Protein AF-A0A0H3AM40-F1 (afdb_monomer)

Foldseek 3Di:
DDDDPPPPPDPDDDDDDDDCVVVVVVVVVVVVVVVVVVVVVVVVVVVVVVVVVVVVPPLVDQVVCVVVQAHNVRQGVDDSDPPVVVVVVVVVVVVVVVVVPDDD

Radius of gyration: 26.06 Å; Cα contacts (8 Å, |Δi|>4): 25; chains: 1; bounding box: 63×35×68 Å

Mean predicted aligned error: 18.04 Å

Organism: Vibrio cholerae serotype O1 (strain ATCC 39541 / Classical Ogawa 395 / O395) (NCBI:txid345073)

Sequence (104 aa):
MSSDFSLSIVIFPSKTTGENTMRQSIYLQLAVLLVRAELRREERVWKRKVRRSSYHLPWNNPHLLRDIGLETDGRPIGLSLPDAVVAERRVRHIRRVLAARIPT

Solvent-accessible surface area (backbone atoms only — not comparable to full-atom values): 6570 Å² total; per-residue (Å²): 140,84,89,80,87,78,82,74,85,72,82,80,79,91,82,82,90,79,98,52,75,76,57,54,55,51,52,51,52,50,49,54,49,51,52,54,51,49,52,58,50,51,51,53,52,45,57,55,47,52,59,55,49,64,72,68,53,62,78,88,37,61,67,63,29,48,78,74,36,23,39,88,85,69,44,60,65,61,81,88,49,61,67,69,58,52,50,51,54,50,52,53,48,51,51,51,55,51,59,75,66,52,85,127

Structure (mmCIF, N/CA/C/O backbone):
data_AF-A0A0H3AM40-F1
#
_entry.id   AF-A0A0H3AM40-F1
#
loop_
_atom_site.group_PDB
_atom_site.id
_atom_site.type_symbol
_atom_site.label_atom_id
_atom_site.label_alt_id
_atom_site.label_comp_id
_atom_site.label_asym_id
_atom_site.label_entity_id
_atom_site.label_seq_id
_atom_site.pdbx_PDB_ins_code
_atom_site.Cartn_x
_atom_site.Cartn_y
_atom_site.Cartn_z
_atom_site.occupancy
_atom_site.B_iso_or_equiv
_atom_site.auth_seq_id
_atom_site.auth_comp_id
_atom_site.auth_asym_id
_atom_site.auth_atom_id
_atom_site.pdbx_PDB_model_num
ATOM 1 N N . MET A 1 1 ? 13.497 20.679 42.308 1.00 43.25 1 MET A N 1
ATOM 2 C CA . MET A 1 1 ? 12.297 20.197 43.027 1.00 43.25 1 MET A CA 1
ATOM 3 C C . MET A 1 1 ? 11.118 21.000 42.508 1.00 43.25 1 MET A C 1
ATOM 5 O O . MET A 1 1 ? 11.151 22.206 42.663 1.00 43.25 1 MET A O 1
ATOM 9 N N . SER A 1 2 ? 10.124 20.488 41.801 1.00 39.44 2 SER A N 1
ATOM 10 C CA . SER A 1 2 ? 9.791 19.127 41.390 1.00 39.44 2 SER A CA 1
ATOM 11 C C . SER A 1 2 ? 8.951 19.261 40.119 1.00 39.44 2 SER A C 1
ATOM 13 O O . SER A 1 2 ? 8.088 20.132 40.037 1.00 39.44 2 SER A O 1
ATOM 15 N N . SER A 1 3 ? 9.262 18.457 39.112 1.00 45.25 3 SER A N 1
ATOM 16 C CA 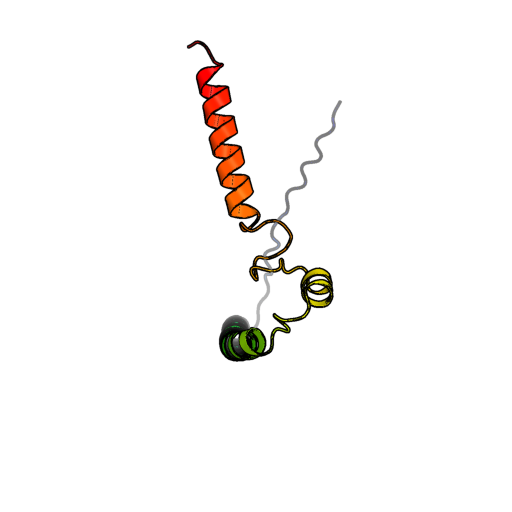. SER A 1 3 ? 8.668 18.497 37.780 1.00 45.25 3 SER A CA 1
ATOM 17 C C . SER A 1 3 ? 7.941 17.182 37.534 1.00 45.25 3 SER A C 1
ATOM 19 O O . SER A 1 3 ? 8.555 16.248 37.032 1.00 45.25 3 SER A O 1
ATOM 21 N N . ASP A 1 4 ? 6.655 17.125 37.870 1.00 43.78 4 ASP A N 1
ATOM 22 C CA . ASP A 1 4 ? 5.805 15.968 37.578 1.00 43.78 4 ASP A CA 1
ATOM 23 C C . ASP A 1 4 ? 4.638 16.405 36.690 1.00 43.78 4 ASP A C 1
ATOM 25 O O . ASP A 1 4 ? 3.529 16.705 37.128 1.00 43.78 4 ASP A O 1
ATOM 29 N N . PHE A 1 5 ? 4.931 16.464 35.393 1.00 49.47 5 PHE A N 1
ATOM 30 C CA . PHE A 1 5 ? 3.964 16.612 34.311 1.00 49.47 5 PHE A CA 1
ATOM 31 C C . PHE A 1 5 ? 3.287 15.249 34.079 1.00 49.47 5 PHE A C 1
ATOM 33 O O . PHE A 1 5 ? 3.613 14.520 33.145 1.00 49.47 5 PHE A O 1
ATOM 40 N N . SER A 1 6 ? 2.371 14.860 34.968 1.00 41.62 6 SER A N 1
ATOM 41 C CA . SER A 1 6 ? 1.558 13.652 34.788 1.00 41.62 6 SER A CA 1
ATOM 42 C C . SER A 1 6 ? 0.286 14.017 34.024 1.00 41.62 6 SER A C 1
ATOM 44 O O . SER A 1 6 ? -0.753 14.333 34.600 1.00 41.62 6 SER A O 1
ATOM 46 N N . LEU A 1 7 ? 0.403 14.048 32.695 1.00 39.31 7 LEU A N 1
ATOM 47 C CA . LEU A 1 7 ? -0.711 14.251 31.776 1.00 39.31 7 LEU A CA 1
ATOM 48 C C . LEU A 1 7 ? -1.498 12.935 31.669 1.00 39.31 7 LEU A C 1
ATOM 50 O O . LEU A 1 7 ? -1.310 12.135 30.754 1.00 39.31 7 LEU A O 1
ATOM 54 N N . SER A 1 8 ? -2.364 12.679 32.643 1.00 37.66 8 SER A N 1
ATOM 55 C CA . SER A 1 8 ? -3.390 11.650 32.532 1.00 37.66 8 SER A CA 1
ATOM 56 C C . SER A 1 8 ? -4.422 12.108 31.500 1.00 37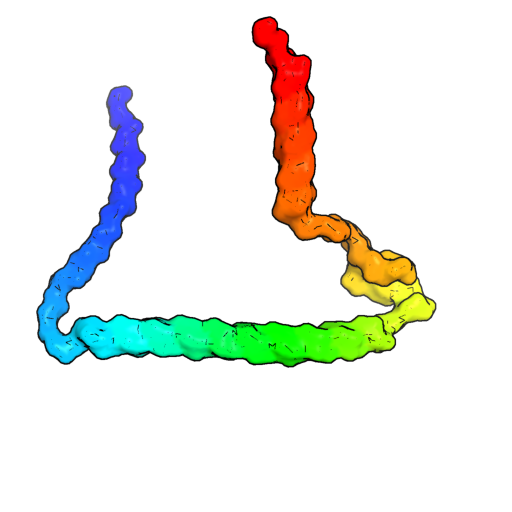.66 8 SER A C 1
ATOM 58 O O . SER A 1 8 ? -5.239 12.993 31.746 1.00 37.66 8 SER A O 1
ATOM 60 N N . ILE A 1 9 ? -4.385 11.499 30.312 1.00 45.06 9 ILE A N 1
ATOM 61 C CA . ILE A 1 9 ? -5.513 11.499 29.374 1.00 45.06 9 ILE A CA 1
ATOM 62 C C . ILE A 1 9 ? -6.685 10.824 30.097 1.00 45.06 9 ILE A C 1
ATOM 64 O O . ILE A 1 9 ? -6.805 9.602 30.163 1.00 45.06 9 ILE A O 1
ATOM 68 N N . VAL A 1 10 ? -7.524 11.644 30.723 1.00 46.78 10 VAL A N 1
ATOM 69 C CA . VAL A 1 10 ? -8.810 11.225 31.268 1.00 46.78 10 VAL A CA 1
ATOM 70 C C . VAL A 1 10 ? -9.764 11.130 30.086 1.00 46.78 10 VAL A C 1
ATOM 72 O O . VAL A 1 10 ? -10.181 12.133 29.510 1.00 46.78 10 VAL A O 1
ATOM 75 N N . ILE A 1 11 ? -10.082 9.894 29.706 1.00 51.09 11 ILE A N 1
ATOM 76 C CA . ILE A 1 11 ? -11.194 9.571 28.815 1.00 51.09 11 ILE A CA 1
ATOM 77 C C . ILE A 1 11 ? -12.459 10.143 29.460 1.00 51.09 11 ILE A C 1
ATOM 79 O O . ILE A 1 11 ? -12.906 9.667 30.501 1.00 51.09 11 ILE A O 1
ATOM 83 N N . PHE A 1 12 ? -13.003 11.197 28.857 1.00 45.41 12 PHE A N 1
ATOM 84 C CA . PHE A 1 12 ? -14.233 11.857 29.282 1.00 45.41 12 PHE A CA 1
ATOM 85 C C . PHE A 1 12 ? -15.420 10.885 29.119 1.00 45.41 12 PHE A C 1
ATOM 87 O O . PHE A 1 12 ? -15.680 10.449 27.994 1.00 45.41 12 PHE A O 1
ATOM 94 N N . PRO A 1 13 ? -16.175 10.529 30.175 1.00 56.78 13 PRO A N 1
ATOM 95 C C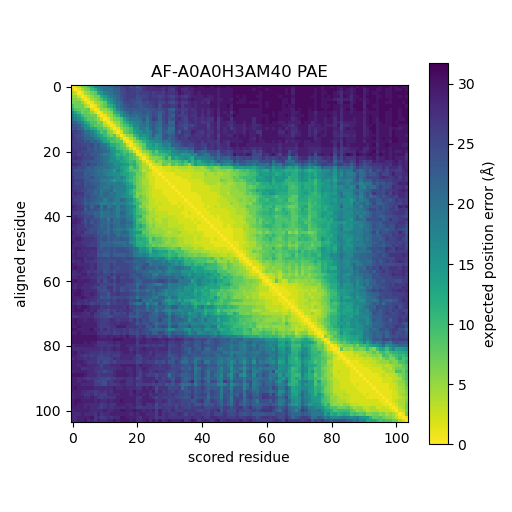A . PRO A 1 13 ? -17.427 9.806 30.015 1.00 56.78 13 PRO A CA 1
ATOM 96 C C . PRO A 1 13 ? -18.562 10.823 29.838 1.00 56.78 13 PRO A C 1
ATOM 98 O O . PRO A 1 13 ? -18.940 11.516 30.781 1.00 56.78 13 PRO A O 1
ATOM 101 N N . SER A 1 14 ? -19.131 10.936 28.634 1.00 49.91 14 SER A N 1
ATOM 102 C CA . SER A 1 14 ? -20.308 11.785 28.416 1.00 49.91 14 SER A CA 1
ATOM 103 C C . SER A 1 14 ? -21.540 11.159 29.083 1.00 49.91 14 SER A C 1
ATOM 105 O O . SER A 1 14 ? -22.093 10.169 28.597 1.00 49.91 14 SER A O 1
ATOM 107 N N . LYS A 1 15 ? -21.979 11.735 30.202 1.00 64.06 15 LYS A N 1
ATOM 108 C CA . LYS A 1 15 ? -23.275 11.463 30.835 1.00 64.06 15 LYS A CA 1
ATOM 109 C C . LYS A 1 15 ? -24.202 12.659 30.596 1.00 64.06 15 LYS A C 1
ATOM 111 O O . LYS A 1 15 ? -23.866 13.729 31.080 1.00 64.06 15 LYS A O 1
ATOM 116 N N . THR A 1 16 ? -25.329 12.440 29.907 1.00 52.47 16 THR A N 1
ATOM 117 C CA . THR A 1 16 ? -26.719 12.867 30.241 1.00 52.47 16 THR A CA 1
ATOM 118 C C . THR A 1 16 ? -27.658 12.543 29.055 1.00 52.47 16 THR A C 1
ATOM 120 O O . THR A 1 16 ? -27.396 12.930 27.925 1.00 52.47 16 THR A O 1
ATOM 123 N N . THR A 1 17 ? -28.503 11.509 29.164 1.00 54.97 17 THR A N 1
ATOM 124 C CA . THR A 1 17 ? -29.962 11.496 29.462 1.00 54.97 17 THR A CA 1
ATOM 125 C C . THR A 1 17 ? -30.873 11.985 28.322 1.00 54.97 17 THR A C 1
ATOM 127 O O . THR A 1 17 ? -30.829 13.151 27.958 1.00 54.97 17 THR A O 1
ATOM 130 N N . GLY A 1 18 ? -31.759 11.103 27.827 1.00 51.59 18 GLY A N 1
ATOM 131 C CA . GLY A 1 18 ? -32.918 11.472 26.995 1.00 51.59 18 GLY A CA 1
ATOM 132 C C . GLY A 1 18 ? -33.029 10.719 25.663 1.00 51.59 18 GLY A C 1
ATOM 133 O O . GLY A 1 18 ? -32.695 11.250 24.610 1.00 51.59 18 GLY A O 1
ATOM 134 N N . GLU A 1 19 ? -33.476 9.463 25.714 1.00 55.97 19 GLU A N 1
ATOM 135 C CA . GLU A 1 19 ? -34.204 8.768 24.631 1.00 55.97 19 GLU A CA 1
ATOM 136 C C . GLU A 1 19 ? -33.614 8.739 23.201 1.00 55.97 19 GLU A C 1
ATOM 138 O O . GLU A 1 19 ? -34.351 8.567 22.247 1.00 55.97 19 GLU A O 1
ATOM 143 N N . ASN A 1 20 ? -32.297 8.843 22.986 1.00 53.84 20 ASN A N 1
ATOM 144 C CA . ASN A 1 20 ? -31.704 8.672 21.637 1.00 53.84 20 ASN A CA 1
ATOM 145 C C . ASN A 1 20 ? -30.361 7.920 21.625 1.00 53.84 20 ASN A C 1
ATOM 147 O O . ASN A 1 20 ? -29.737 7.732 20.579 1.00 53.84 20 ASN A O 1
ATOM 151 N N . THR A 1 21 ? -29.923 7.433 22.783 1.00 49.31 21 THR A N 1
ATOM 152 C CA . THR A 1 21 ? -28.595 6.842 23.003 1.00 49.31 21 THR A CA 1
ATOM 153 C C . THR A 1 21 ? -28.427 5.455 22.381 1.00 49.31 21 THR A C 1
ATOM 155 O O . THR A 1 21 ? -27.321 5.091 21.987 1.00 49.31 21 THR A O 1
ATOM 158 N N . MET A 1 22 ? -29.513 4.686 22.223 1.00 54.22 22 MET A N 1
ATOM 159 C CA . MET A 1 22 ? -29.446 3.348 21.619 1.00 54.22 22 MET A CA 1
ATOM 160 C C . MET A 1 22 ? -29.444 3.375 20.080 1.00 54.22 22 MET A C 1
ATOM 162 O O . MET A 1 22 ? -28.905 2.471 19.456 1.00 54.22 22 MET A O 1
ATOM 166 N N . ARG A 1 23 ? -30.019 4.406 19.441 1.00 59.03 23 ARG A N 1
ATOM 167 C CA . ARG A 1 23 ? -30.060 4.513 17.967 1.00 59.03 23 ARG A CA 1
ATOM 168 C C . ARG A 1 23 ? -28.764 5.083 17.388 1.00 59.03 23 ARG A C 1
ATOM 170 O O . ARG A 1 23 ? -28.335 4.661 16.320 1.00 59.03 23 ARG A O 1
ATOM 177 N N . GLN A 1 24 ? -28.104 5.994 18.103 1.00 65.06 24 GLN A N 1
ATOM 178 C CA . GLN A 1 24 ? -26.840 6.604 17.669 1.00 65.06 24 GLN A CA 1
ATOM 179 C C . GLN A 1 24 ? -25.701 5.589 17.523 1.00 65.06 24 GLN A C 1
ATOM 181 O O . GLN A 1 24 ? -24.942 5.657 16.558 1.00 65.06 24 GLN A O 1
ATOM 186 N N . SER A 1 25 ? -25.613 4.607 18.424 1.00 74.69 25 SER A N 1
ATOM 187 C CA . SER A 1 25 ? -24.632 3.523 18.308 1.00 74.69 25 SER A CA 1
ATOM 188 C C . SER A 1 25 ? -24.894 2.644 17.080 1.00 74.69 25 SER A C 1
ATOM 190 O O . SER A 1 25 ? -23.945 2.266 16.396 1.00 74.69 25 SER A O 1
ATOM 192 N N . ILE A 1 26 ? -26.166 2.392 16.745 1.00 82.88 26 ILE A N 1
ATOM 193 C CA . ILE A 1 26 ? -26.574 1.645 15.545 1.00 82.88 26 ILE A CA 1
ATOM 194 C C . ILE A 1 26 ? -26.166 2.399 14.273 1.00 82.88 26 ILE A C 1
ATOM 196 O O . ILE A 1 26 ? -25.597 1.798 13.364 1.00 82.88 26 ILE A O 1
ATOM 200 N N . TYR A 1 27 ? -26.386 3.716 14.208 1.00 85.62 27 TYR A N 1
ATOM 201 C CA . TYR A 1 27 ? -25.948 4.521 13.062 1.00 85.62 27 TYR A CA 1
ATOM 202 C C . TYR A 1 27 ? -24.427 4.544 12.915 1.00 85.62 27 TYR A C 1
ATOM 204 O O . TYR A 1 27 ? -23.921 4.442 11.798 1.00 85.62 27 TYR A O 1
ATOM 212 N N . LEU A 1 28 ? -23.690 4.614 14.027 1.00 86.06 28 LEU A N 1
ATOM 213 C CA . LEU A 1 28 ? -22.230 4.565 14.005 1.00 86.06 28 LEU A CA 1
ATOM 214 C C . LEU A 1 28 ? -21.725 3.210 13.485 1.00 86.06 28 LEU A C 1
ATOM 216 O O . LEU A 1 28 ? -20.829 3.150 12.645 1.00 86.06 28 LEU A O 1
ATOM 220 N N . GLN A 1 29 ? -22.336 2.115 13.941 1.00 86.69 29 GLN A N 1
ATOM 221 C CA . GLN A 1 29 ? -22.027 0.762 13.474 1.00 86.69 29 GLN A CA 1
ATOM 222 C C . GLN A 1 29 ? -22.328 0.597 11.982 1.00 86.69 29 GLN A C 1
ATOM 224 O O . GLN A 1 29 ? -21.510 0.040 11.246 1.00 86.69 29 GLN A O 1
ATOM 229 N N . LEU A 1 30 ? -23.465 1.123 11.522 1.00 91.31 30 LEU A N 1
ATOM 230 C CA . LEU A 1 30 ? -23.852 1.095 10.116 1.00 91.31 30 LEU A CA 1
ATOM 231 C C . LEU A 1 30 ? -22.887 1.918 9.253 1.00 91.31 30 LEU A C 1
ATOM 233 O O . LEU A 1 30 ? -22.456 1.443 8.206 1.00 91.31 30 LEU A O 1
ATOM 237 N N . ALA A 1 31 ? -22.495 3.111 9.706 1.00 90.00 31 ALA A N 1
ATOM 238 C CA . ALA A 1 31 ? -21.530 3.959 9.012 1.00 90.00 31 ALA A CA 1
ATOM 239 C C . ALA A 1 31 ? -20.178 3.248 8.846 1.00 90.00 31 ALA A C 1
ATOM 241 O O . ALA A 1 3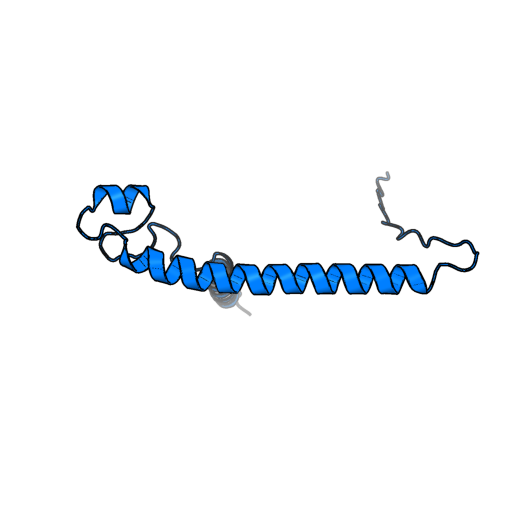1 ? -19.629 3.205 7.746 1.00 90.00 31 ALA A O 1
ATOM 242 N N . VAL A 1 32 ? -19.672 2.605 9.903 1.00 91.56 32 VAL A N 1
ATOM 243 C CA . VAL A 1 32 ? -18.430 1.819 9.838 1.00 91.56 32 VAL A CA 1
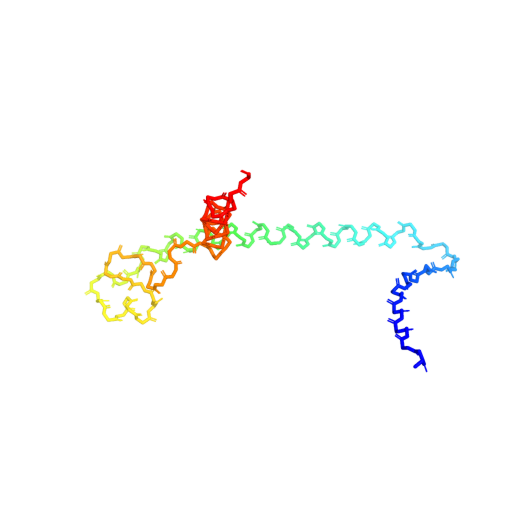ATOM 244 C C . VAL A 1 32 ? -18.563 0.641 8.870 1.00 91.56 32 VAL A C 1
ATOM 246 O O . VAL A 1 32 ? -17.631 0.358 8.111 1.00 91.56 32 VAL A O 1
ATOM 249 N N . LEU A 1 33 ? -19.707 -0.047 8.869 1.00 94.00 33 LEU A N 1
ATOM 250 C CA . LEU A 1 33 ? -19.972 -1.151 7.948 1.00 94.00 33 LEU A CA 1
ATOM 251 C C . LEU A 1 33 ? -19.973 -0.658 6.495 1.00 94.00 33 LEU A C 1
ATOM 253 O O . LEU A 1 33 ? -19.277 -1.238 5.661 1.00 94.00 33 LEU A O 1
ATOM 257 N N . LEU A 1 34 ? -20.686 0.432 6.210 1.00 93.44 34 LEU A N 1
ATOM 258 C CA . LEU A 1 34 ? -20.774 1.038 4.882 1.00 93.44 34 LEU A CA 1
ATOM 259 C C . LEU A 1 34 ? -19.401 1.482 4.368 1.00 93.44 34 LEU A C 1
ATOM 261 O O . LEU A 1 34 ? -19.025 1.113 3.258 1.00 93.44 34 LEU A O 1
ATOM 265 N N . VAL A 1 35 ? -18.608 2.171 5.193 1.00 92.56 35 VAL A N 1
ATOM 266 C CA . VAL A 1 35 ? -17.240 2.584 4.835 1.00 92.56 35 VAL A CA 1
ATOM 267 C C . VAL A 1 35 ? -16.361 1.369 4.528 1.00 92.56 35 VAL A C 1
ATOM 269 O O . VAL A 1 35 ? -15.663 1.336 3.515 1.00 92.56 35 VAL A O 1
ATOM 272 N N . ARG A 1 36 ? -16.421 0.316 5.354 1.00 91.00 36 ARG A N 1
ATOM 273 C CA . ARG A 1 36 ? -15.676 -0.931 5.101 1.00 91.00 36 ARG A CA 1
ATOM 274 C C . ARG A 1 36 ? -16.133 -1.635 3.822 1.00 91.00 36 ARG A C 1
ATOM 276 O O . ARG A 1 36 ? -15.312 -2.252 3.143 1.00 91.00 36 ARG A O 1
ATOM 283 N N . ALA A 1 37 ? -17.424 -1.589 3.505 1.00 93.56 37 ALA A N 1
ATOM 284 C CA . ALA A 1 37 ? -17.974 -2.194 2.298 1.00 93.56 37 ALA A CA 1
ATOM 285 C C . ALA A 1 37 ? -17.522 -1.453 1.030 1.00 93.56 37 ALA A C 1
ATOM 287 O O . ALA A 1 37 ? -17.119 -2.112 0.066 1.00 93.56 37 ALA A O 1
ATOM 288 N N . GLU A 1 38 ? -17.527 -0.117 1.060 1.00 93.00 38 GLU A N 1
ATOM 289 C CA . GLU A 1 38 ? -16.984 0.744 -0.000 1.00 93.00 38 GLU A CA 1
ATOM 290 C C . GLU A 1 38 ? -15.509 0.426 -0.254 1.00 93.00 38 GLU A C 1
ATOM 292 O O . GLU A 1 38 ? -15.153 -0.009 -1.350 1.00 93.00 38 GLU A O 1
ATOM 297 N N . LEU A 1 39 ? -14.678 0.450 0.794 1.00 90.50 39 LEU A N 1
ATOM 298 C CA . LEU A 1 39 ? -13.251 0.129 0.684 1.00 90.50 39 LEU A CA 1
ATOM 299 C C . LEU A 1 39 ? -13.008 -1.241 0.034 1.00 90.50 39 LEU A C 1
ATOM 301 O O . LEU A 1 39 ? -12.178 -1.378 -0.862 1.00 90.50 39 LEU A O 1
ATOM 305 N N . ARG A 1 40 ? -13.779 -2.270 0.413 1.00 90.06 40 ARG A N 1
ATOM 306 C CA . ARG A 1 40 ? -13.675 -3.614 -0.189 1.00 90.06 40 ARG A CA 1
ATOM 307 C C . ARG A 1 40 ? -14.119 -3.659 -1.649 1.00 90.06 40 ARG A C 1
ATOM 309 O O . ARG A 1 40 ? -13.686 -4.535 -2.406 1.00 90.06 40 ARG A O 1
ATOM 316 N N . ARG A 1 41 ? -15.073 -2.821 -2.054 1.00 92.31 41 ARG A N 1
ATOM 317 C CA . ARG A 1 41 ? -15.520 -2.722 -3.450 1.00 92.31 41 ARG A CA 1
ATOM 318 C C . ARG A 1 41 ? -14.463 -2.016 -4.282 1.00 92.31 41 ARG A C 1
ATOM 320 O O . ARG A 1 41 ? -14.082 -2.539 -5.331 1.00 92.31 41 ARG A O 1
ATOM 327 N N . GLU A 1 42 ? -13.969 -0.895 -3.789 1.00 87.69 42 GLU A N 1
ATOM 328 C CA . GLU A 1 42 ? -12.949 -0.097 -4.444 1.00 87.69 42 GLU A CA 1
ATOM 329 C C . GLU A 1 42 ? -11.641 -0.876 -4.583 1.00 87.69 42 GLU A C 1
ATOM 331 O O . GLU A 1 42 ? -11.099 -0.957 -5.680 1.00 87.69 42 GLU A O 1
ATOM 336 N N . GLU A 1 43 ? -11.224 -1.615 -3.552 1.00 87.81 43 GLU A N 1
ATOM 337 C CA . GLU A 1 43 ? -10.054 -2.495 -3.609 1.00 87.81 43 GLU A CA 1
ATOM 338 C C . GLU A 1 43 ? -10.192 -3.577 -4.699 1.00 87.81 43 GLU A C 1
ATOM 340 O O . GLU A 1 43 ? -9.240 -3.877 -5.423 1.00 87.81 43 GLU A O 1
ATOM 345 N N . ARG A 1 44 ? -11.387 -4.159 -4.881 1.00 87.44 44 ARG A N 1
ATOM 346 C CA . ARG A 1 44 ? -11.636 -5.143 -5.953 1.00 87.44 44 ARG A CA 1
ATOM 347 C C . ARG A 1 44 ? -11.567 -4.511 -7.340 1.00 87.44 44 ARG A C 1
ATOM 349 O O . ARG A 1 44 ? -11.018 -5.122 -8.261 1.00 87.44 44 ARG A O 1
ATOM 356 N N . VAL A 1 45 ? -12.130 -3.316 -7.506 1.00 90.19 45 VAL A N 1
ATOM 357 C CA . VAL A 1 45 ? -12.065 -2.563 -8.767 1.00 90.19 45 VAL A CA 1
ATOM 358 C C . VAL A 1 45 ? -10.622 -2.168 -9.064 1.00 90.19 45 VAL A C 1
ATOM 360 O O . VAL A 1 45 ? -10.138 -2.413 -10.171 1.00 90.19 45 VAL A O 1
ATOM 363 N N . TRP A 1 46 ? -9.911 -1.674 -8.055 1.00 84.12 46 TRP A N 1
ATOM 364 C CA . TRP A 1 46 ? -8.500 -1.329 -8.111 1.00 84.12 46 TRP A CA 1
ATOM 365 C C . TRP A 1 46 ? -7.652 -2.531 -8.520 1.00 84.12 46 TRP A C 1
ATOM 367 O O . TRP A 1 46 ? -6.960 -2.461 -9.527 1.00 84.12 46 TRP A O 1
ATOM 377 N N . LYS A 1 47 ? -7.791 -3.692 -7.867 1.00 83.56 47 LYS A N 1
ATOM 378 C CA . LYS A 1 47 ? -7.076 -4.930 -8.242 1.00 83.56 47 LYS A CA 1
ATOM 379 C C . LYS A 1 47 ? -7.343 -5.370 -9.686 1.00 83.56 47 LYS A C 1
ATOM 381 O O . LYS A 1 47 ? -6.465 -5.940 -10.334 1.00 83.56 47 LYS A O 1
ATOM 386 N N . ARG A 1 48 ? -8.551 -5.150 -10.221 1.00 85.12 48 ARG A N 1
ATOM 387 C CA . ARG A 1 48 ? -8.848 -5.410 -11.646 1.00 85.12 48 ARG A CA 1
ATOM 388 C C . ARG A 1 48 ? -8.223 -4.367 -12.573 1.00 85.12 48 ARG A C 1
ATOM 390 O O . ARG A 1 48 ? -7.857 -4.718 -13.691 1.00 85.12 48 ARG A O 1
ATOM 397 N N . LYS A 1 49 ? -8.138 -3.105 -12.149 1.00 83.81 49 LYS A N 1
ATOM 398 C CA . LYS A 1 49 ? -7.511 -2.021 -12.916 1.00 83.81 49 LYS A CA 1
ATOM 399 C C . LYS A 1 49 ? -5.993 -2.181 -12.943 1.00 83.81 49 LYS A C 1
ATOM 401 O O . LYS A 1 49 ? -5.436 -2.195 -14.028 1.00 83.81 49 LYS A O 1
ATOM 406 N N . VAL A 1 50 ? -5.374 -2.431 -11.789 1.00 80.38 50 VAL A N 1
ATOM 407 C CA . VAL A 1 50 ? -3.936 -2.694 -11.637 1.00 80.38 50 VAL A CA 1
ATOM 408 C C . VAL A 1 50 ? -3.498 -3.871 -12.500 1.00 80.38 50 VAL A C 1
ATOM 410 O O . VAL A 1 50 ? -2.553 -3.744 -13.267 1.00 80.38 50 VAL A O 1
ATOM 413 N N . ARG A 1 51 ? -4.229 -4.995 -12.465 1.00 75.31 51 ARG A N 1
ATOM 414 C CA . ARG A 1 51 ? -3.921 -6.130 -13.349 1.00 75.31 51 ARG A CA 1
ATOM 415 C C . ARG A 1 51 ? -3.951 -5.742 -14.822 1.00 75.31 51 ARG A C 1
ATOM 417 O O . ARG A 1 51 ? -3.079 -6.166 -15.559 1.00 75.31 51 ARG A O 1
ATOM 424 N N . ARG A 1 52 ? -4.929 -4.936 -15.251 1.00 77.75 52 ARG A N 1
ATOM 425 C CA . ARG A 1 52 ? -5.018 -4.458 -16.639 1.00 77.75 52 ARG A CA 1
ATOM 426 C C . ARG A 1 52 ? -3.903 -3.473 -16.991 1.00 77.75 52 ARG A C 1
ATOM 428 O O . ARG A 1 52 ? -3.351 -3.575 -18.078 1.00 77.75 52 ARG A O 1
ATOM 435 N N . SER A 1 53 ? -3.537 -2.568 -16.085 1.00 68.88 53 SER A N 1
ATOM 436 C CA . SER A 1 53 ? -2.453 -1.609 -16.318 1.00 68.88 53 SER A CA 1
ATOM 437 C C . SER A 1 53 ? -1.078 -2.272 -16.354 1.00 68.88 53 SER A C 1
ATOM 439 O O . SER A 1 53 ? -0.236 -1.821 -17.118 1.00 68.88 53 SER A O 1
ATOM 441 N N . SER A 1 54 ? -0.861 -3.368 -15.615 1.00 66.19 54 SER A N 1
ATOM 442 C CA . SER A 1 54 ? 0.380 -4.151 -15.709 1.00 66.19 54 SER A CA 1
ATOM 443 C C . SER A 1 54 ? 0.636 -4.698 -17.120 1.00 66.19 54 SER A C 1
ATOM 445 O O . SER A 1 54 ? 1.791 -4.835 -17.507 1.00 66.19 54 SER A O 1
ATOM 447 N N . TYR A 1 55 ? -0.409 -4.960 -17.916 1.00 64.69 55 TYR A N 1
ATOM 448 C CA . TYR A 1 55 ? -0.252 -5.383 -19.316 1.00 64.69 55 TYR A CA 1
ATOM 449 C C . TYR A 1 55 ? 0.075 -4.229 -20.273 1.00 64.69 55 TYR A C 1
ATOM 451 O O . TYR A 1 55 ? 0.650 -4.470 -21.327 1.00 64.69 55 TYR A O 1
ATOM 459 N N . HIS A 1 56 ? -0.271 -2.986 -19.922 1.00 69.06 56 HIS A N 1
ATOM 460 C CA . HIS A 1 56 ? 0.010 -1.794 -20.736 1.00 69.06 56 HIS A CA 1
ATOM 461 C C . HIS A 1 56 ? 1.336 -1.118 -20.341 1.00 69.06 56 HIS A C 1
ATOM 463 O O . HIS A 1 56 ? 1.635 0.003 -20.756 1.00 69.06 56 HIS A O 1
ATOM 469 N N . LEU A 1 57 ? 2.134 -1.758 -19.488 1.00 70.19 57 LEU A N 1
ATOM 470 C CA . LEU A 1 57 ? 3.405 -1.190 -19.078 1.00 70.19 57 LEU A CA 1
ATOM 471 C C . LEU A 1 57 ? 4.350 -1.124 -20.296 1.00 70.19 57 LEU A C 1
ATOM 473 O O . LEU A 1 57 ? 4.451 -2.112 -21.028 1.00 70.19 57 LEU A O 1
ATOM 477 N N . PRO A 1 58 ? 5.021 0.012 -20.558 1.00 73.00 58 PRO A N 1
ATOM 478 C CA . PRO A 1 58 ? 5.893 0.164 -21.719 1.00 73.00 58 PRO A CA 1
ATOM 479 C C . PRO A 1 58 ? 7.225 -0.576 -21.509 1.00 73.00 58 PRO A C 1
ATOM 481 O O . PRO A 1 58 ? 8.272 0.045 -21.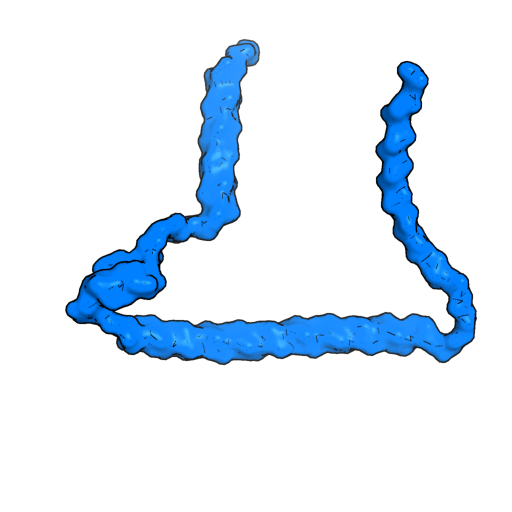353 1.00 73.00 58 PRO A O 1
ATOM 484 N N . TRP A 1 59 ? 7.189 -1.913 -21.540 1.00 71.94 59 TRP A N 1
ATOM 485 C CA . TRP A 1 59 ? 8.348 -2.805 -21.367 1.00 71.94 59 TRP A CA 1
ATOM 486 C C . TRP A 1 59 ? 9.501 -2.505 -22.333 1.00 71.94 59 TRP A C 1
ATOM 488 O O . TRP A 1 59 ? 10.662 -2.744 -22.021 1.00 71.94 59 TRP A O 1
ATOM 498 N N . ASN A 1 60 ? 9.177 -1.930 -23.491 1.00 75.38 60 ASN A N 1
ATOM 499 C CA . ASN A 1 60 ? 10.139 -1.599 -24.536 1.00 75.38 60 ASN A CA 1
ATOM 500 C C . ASN A 1 60 ? 10.906 -0.290 -24.278 1.00 75.38 60 ASN A C 1
ATOM 502 O O . ASN A 1 60 ? 11.818 0.018 -25.042 1.00 75.38 60 ASN A O 1
ATOM 506 N N . ASN A 1 61 ? 10.541 0.505 -23.262 1.00 79.81 61 ASN A N 1
ATOM 507 C CA . ASN A 1 61 ? 11.201 1.778 -22.981 1.00 79.81 61 ASN A CA 1
ATOM 508 C C . ASN A 1 61 ? 11.782 1.813 -21.554 1.00 79.81 61 ASN A C 1
ATOM 510 O O . ASN A 1 61 ? 11.059 2.120 -20.602 1.00 79.81 61 ASN A O 1
ATOM 514 N N . PRO A 1 62 ? 13.095 1.562 -21.395 1.00 77.88 62 PRO A N 1
ATOM 515 C CA . PRO A 1 62 ? 13.731 1.487 -20.083 1.00 77.88 62 PRO A CA 1
ATOM 516 C C . PRO A 1 62 ? 13.742 2.829 -19.341 1.00 77.88 62 PRO A C 1
ATOM 518 O O . PRO A 1 62 ? 13.732 2.839 -18.115 1.00 77.88 62 PRO A O 1
ATOM 521 N N . HIS A 1 63 ? 13.727 3.962 -20.052 1.00 79.94 63 HIS A N 1
ATOM 522 C CA . HIS A 1 63 ? 13.700 5.289 -19.431 1.00 79.94 63 HIS A CA 1
ATOM 523 C C . HIS A 1 63 ? 12.334 5.585 -18.808 1.00 79.94 63 HIS A C 1
ATOM 525 O O . HIS A 1 63 ? 12.268 5.990 -17.652 1.00 79.94 63 HIS A O 1
ATOM 531 N N . LEU A 1 64 ? 11.249 5.272 -19.526 1.00 77.06 64 LEU A N 1
ATOM 532 C CA . LEU A 1 64 ? 9.888 5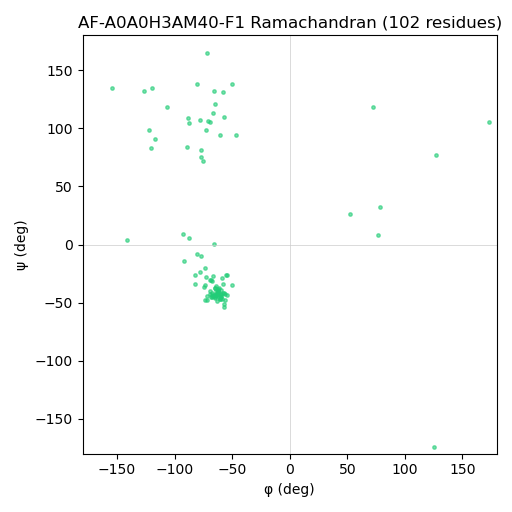.427 -19.002 1.00 77.06 64 LEU A CA 1
ATOM 533 C C . LEU A 1 64 ? 9.616 4.492 -17.821 1.00 77.06 64 LEU A C 1
ATOM 535 O O . LEU A 1 64 ? 8.946 4.888 -16.873 1.00 77.06 64 LEU A O 1
ATOM 539 N N . LEU A 1 65 ? 10.147 3.264 -17.848 1.00 77.50 65 LEU A N 1
ATOM 540 C CA . LEU A 1 65 ? 10.079 2.366 -16.692 1.00 77.50 65 LEU A CA 1
ATOM 541 C C . LEU A 1 65 ? 10.790 2.982 -15.481 1.00 77.50 65 LEU A C 1
ATOM 543 O O . LEU A 1 65 ? 10.228 2.981 -14.385 1.00 77.50 65 LEU A O 1
ATOM 547 N N . ARG A 1 66 ? 11.966 3.588 -15.691 1.00 77.94 66 ARG A N 1
ATOM 548 C CA . ARG A 1 66 ? 12.744 4.242 -14.633 1.00 77.94 66 ARG A CA 1
ATOM 549 C C . ARG A 1 66 ? 12.006 5.416 -13.995 1.00 77.94 66 ARG A C 1
ATOM 551 O O . ARG A 1 66 ? 12.023 5.535 -12.773 1.00 77.94 66 ARG A O 1
ATOM 558 N N . ASP A 1 67 ? 11.309 6.213 -14.800 1.00 77.62 67 ASP A N 1
ATOM 559 C CA . ASP A 1 67 ? 10.496 7.345 -14.332 1.00 77.62 67 ASP A CA 1
ATOM 560 C C . ASP A 1 67 ? 9.264 6.888 -13.534 1.00 77.62 67 ASP A C 1
ATOM 562 O O . ASP A 1 67 ? 8.832 7.556 -12.596 1.00 77.62 67 ASP A O 1
ATOM 566 N N . ILE A 1 68 ? 8.724 5.710 -13.861 1.00 74.75 68 ILE A N 1
ATOM 567 C CA . ILE A 1 68 ? 7.645 5.050 -13.107 1.00 74.75 68 ILE A CA 1
ATOM 568 C C . ILE A 1 68 ? 8.190 4.384 -11.822 1.00 74.75 68 ILE A C 1
ATOM 570 O O . ILE A 1 68 ? 7.419 3.963 -10.958 1.00 74.75 68 ILE A O 1
ATOM 574 N N . GLY A 1 69 ? 9.515 4.311 -11.661 1.00 70.44 69 GLY A N 1
ATOM 575 C CA . GLY A 1 69 ? 10.167 3.642 -10.539 1.00 70.44 69 GLY A CA 1
ATOM 576 C C . GLY A 1 69 ? 10.194 2.121 -10.692 1.00 70.44 69 GLY A C 1
ATOM 577 O O . GLY A 1 69 ? 10.105 1.407 -9.697 1.00 70.44 69 GLY A O 1
ATOM 578 N N . LEU A 1 70 ? 10.287 1.613 -11.923 1.00 75.25 70 LEU A N 1
ATOM 579 C CA . LEU A 1 70 ? 10.414 0.195 -12.263 1.00 75.25 70 LEU A CA 1
ATOM 580 C C . LEU A 1 70 ? 11.727 -0.059 -13.020 1.00 75.25 70 LEU A C 1
ATOM 582 O O . LEU A 1 70 ? 12.106 0.678 -13.924 1.00 75.25 70 LEU A O 1
ATOM 586 N N . GLU A 1 71 ? 12.432 -1.110 -12.628 1.00 74.75 71 GLU A N 1
ATOM 587 C CA . GLU A 1 71 ? 13.632 -1.623 -13.274 1.00 74.75 71 GLU A CA 1
ATOM 588 C C . GLU A 1 71 ? 13.230 -2.280 -14.604 1.00 74.75 71 GLU A C 1
ATOM 590 O O . GLU A 1 71 ? 12.059 -2.613 -14.815 1.00 74.75 71 GLU A O 1
ATOM 595 N N . THR A 1 72 ? 14.193 -2.532 -15.491 1.00 71.00 72 THR A N 1
ATOM 596 C CA . THR A 1 72 ? 13.957 -3.198 -16.790 1.00 71.00 72 THR A CA 1
ATOM 597 C C . THR A 1 72 ? 13.270 -4.555 -16.658 1.00 71.00 72 THR A C 1
ATOM 599 O O . THR A 1 72 ? 12.527 -4.969 -17.542 1.00 71.00 72 THR A O 1
ATOM 602 N N . ASP A 1 73 ? 13.459 -5.202 -15.510 1.00 71.62 73 ASP A N 1
ATOM 603 C CA . ASP A 1 73 ? 12.899 -6.511 -15.183 1.00 71.62 73 ASP A CA 1
ATOM 604 C C . ASP A 1 73 ? 11.492 -6.402 -14.553 1.00 71.62 73 ASP A C 1
ATOM 606 O O . ASP A 1 73 ? 10.933 -7.385 -14.069 1.00 71.62 73 ASP A O 1
ATOM 610 N N . GLY A 1 74 ? 10.919 -5.192 -14.495 1.00 65.31 74 GLY A N 1
ATOM 611 C CA . GLY A 1 74 ? 9.608 -4.911 -13.896 1.00 65.31 74 GLY A CA 1
ATOM 612 C C . GLY A 1 74 ? 9.606 -4.876 -12.374 1.00 65.31 74 GLY A C 1
ATOM 613 O O . GLY A 1 74 ? 8.547 -4.821 -11.744 1.00 65.31 74 GLY A O 1
ATOM 614 N N . ARG A 1 75 ? 10.788 -4.931 -11.762 1.00 70.31 75 ARG A N 1
ATOM 615 C CA . ARG A 1 75 ? 10.964 -4.856 -10.314 1.00 70.31 75 ARG A CA 1
ATOM 616 C C . ARG A 1 75 ? 10.903 -3.391 -9.878 1.00 70.31 75 ARG A C 1
ATOM 618 O O . ARG A 1 75 ? 11.494 -2.569 -10.554 1.00 70.31 75 ARG A O 1
ATOM 625 N N . PRO A 1 76 ? 10.235 -3.017 -8.779 1.00 72.69 76 PRO A N 1
ATOM 626 C CA . PRO A 1 76 ? 10.298 -1.639 -8.295 1.00 72.69 76 PRO A CA 1
ATOM 627 C C . PRO A 1 76 ? 11.745 -1.220 -7.997 1.00 72.69 76 PRO A C 1
ATOM 629 O O . PRO A 1 76 ? 12.474 -1.953 -7.325 1.00 72.69 76 PRO A O 1
ATOM 632 N N . ILE A 1 77 ? 12.142 -0.048 -8.499 1.00 66.75 77 ILE A N 1
ATOM 633 C CA . ILE A 1 77 ? 13.419 0.616 -8.219 1.00 66.75 77 ILE A CA 1
ATOM 634 C C . ILE A 1 77 ? 13.329 1.143 -6.789 1.00 66.75 77 ILE A C 1
ATOM 636 O O . ILE A 1 77 ? 12.708 2.169 -6.521 1.00 66.75 77 ILE A O 1
ATOM 640 N N . GLY A 1 78 ? 13.899 0.393 -5.847 1.00 70.25 78 GLY A N 1
ATOM 641 C CA . GLY A 1 78 ? 13.782 0.654 -4.411 1.00 70.25 78 GLY A CA 1
ATOM 642 C C . GLY A 1 78 ? 13.248 -0.549 -3.634 1.00 70.25 78 GLY A C 1
ATOM 643 O O . GLY A 1 78 ? 13.143 -1.649 -4.170 1.00 70.25 78 GLY A O 1
ATOM 644 N N . LEU A 1 79 ? 12.989 -0.360 -2.333 1.00 58.91 79 LEU A N 1
ATOM 645 C CA . LEU A 1 79 ? 12.696 -1.406 -1.339 1.00 58.91 79 LEU A CA 1
ATOM 646 C C . LEU A 1 79 ? 11.666 -2.436 -1.841 1.00 58.91 79 LEU A C 1
ATOM 648 O O . LEU A 1 79 ? 10.461 -2.297 -1.682 1.00 58.91 79 LEU A O 1
ATOM 652 N N . SER A 1 80 ? 12.174 -3.536 -2.402 1.00 59.66 80 SER A N 1
ATOM 653 C CA . SER A 1 80 ? 11.386 -4.676 -2.901 1.00 59.66 80 SER A CA 1
ATOM 654 C C . SER A 1 80 ? 10.639 -5.457 -1.813 1.00 59.66 80 SER A C 1
ATOM 656 O O . SER A 1 80 ? 9.997 -6.469 -2.084 1.00 59.66 80 SER A O 1
ATOM 658 N N . LEU A 1 81 ? 10.781 -5.023 -0.566 1.00 61.25 81 LEU A N 1
ATOM 659 C CA . LEU A 1 81 ? 10.209 -5.617 0.624 1.00 61.25 81 LEU A CA 1
ATOM 660 C C . LEU A 1 81 ? 9.453 -4.498 1.340 1.00 61.25 81 LEU A C 1
ATOM 662 O O . LEU A 1 81 ? 10.041 -3.433 1.527 1.00 61.25 81 LEU A O 1
ATOM 666 N N . PRO A 1 82 ? 8.198 -4.723 1.766 1.00 69.00 82 PRO A N 1
ATOM 667 C CA . PRO A 1 82 ? 7.498 -3.778 2.623 1.00 69.00 82 PRO A CA 1
ATOM 668 C C . PRO A 1 82 ? 8.383 -3.398 3.814 1.00 69.00 82 PRO A C 1
ATOM 670 O O . PRO A 1 82 ? 9.019 -4.281 4.399 1.00 69.00 82 PRO A O 1
ATOM 673 N N . ASP A 1 83 ? 8.405 -2.119 4.194 1.00 65.38 83 ASP A N 1
ATOM 674 C CA . ASP A 1 83 ? 9.270 -1.603 5.269 1.00 65.38 83 ASP A CA 1
ATOM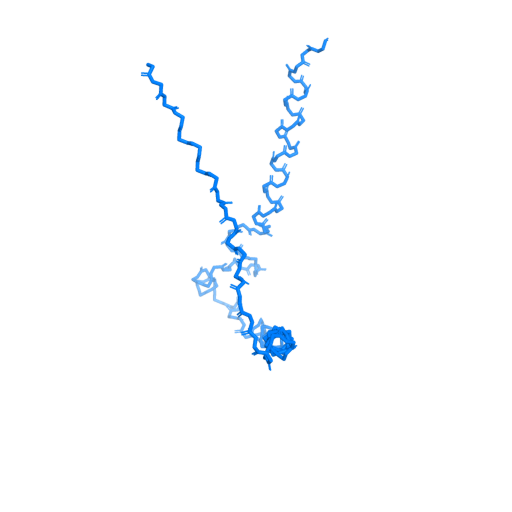 675 C C . ASP A 1 83 ? 9.166 -2.421 6.559 1.00 65.38 83 ASP A C 1
ATOM 677 O O . ASP A 1 83 ? 10.169 -2.672 7.228 1.00 65.38 83 ASP A O 1
ATOM 681 N N . ALA A 1 84 ? 7.970 -2.935 6.858 1.00 67.81 84 ALA A N 1
ATOM 682 C CA . ALA A 1 84 ? 7.722 -3.835 7.978 1.00 67.81 84 ALA A CA 1
ATOM 683 C C . ALA A 1 84 ? 8.600 -5.103 7.944 1.00 67.81 84 ALA A C 1
ATOM 685 O O . ALA A 1 84 ? 9.160 -5.498 8.965 1.00 67.81 84 ALA A O 1
ATOM 686 N N . VAL A 1 85 ? 8.779 -5.717 6.771 1.00 70.69 85 VAL A N 1
ATOM 687 C CA . VAL A 1 85 ? 9.568 -6.948 6.591 1.00 70.69 85 VAL A CA 1
ATOM 688 C C . VAL A 1 85 ? 11.068 -6.656 6.681 1.00 70.69 85 VAL A C 1
ATOM 690 O O . VAL A 1 85 ? 11.828 -7.448 7.247 1.00 70.69 85 VAL A O 1
ATOM 693 N N . VAL A 1 86 ? 11.514 -5.506 6.161 1.00 72.88 86 VAL A N 1
ATOM 694 C CA . VAL A 1 86 ? 12.915 -5.065 6.277 1.00 72.88 86 VAL A CA 1
ATOM 695 C C . VAL A 1 86 ? 13.262 -4.740 7.727 1.00 72.88 86 VAL A C 1
ATOM 697 O O . VAL A 1 86 ? 14.294 -5.196 8.227 1.00 72.88 86 VAL A O 1
ATOM 700 N N . ALA A 1 87 ? 12.382 -4.015 8.420 1.00 72.81 87 ALA A N 1
ATOM 701 C CA . ALA A 1 87 ? 12.531 -3.685 9.830 1.00 72.81 87 ALA A CA 1
ATOM 702 C C . ALA A 1 87 ? 12.578 -4.951 10.692 1.00 72.81 87 ALA A C 1
ATOM 704 O O . ALA A 1 87 ? 13.501 -5.112 11.490 1.00 72.81 87 ALA A O 1
ATOM 705 N N . GLU A 1 88 ? 11.663 -5.900 10.479 1.00 79.81 88 GLU A N 1
ATOM 706 C CA . GLU A 1 88 ? 11.640 -7.162 11.222 1.00 79.81 88 GLU A CA 1
ATOM 707 C C . GLU A 1 88 ? 12.926 -7.977 11.008 1.00 79.81 88 GLU A C 1
ATOM 709 O O . GLU A 1 88 ? 13.542 -8.461 11.966 1.00 79.81 88 GLU A O 1
ATOM 714 N N . ARG A 1 89 ? 13.390 -8.091 9.755 1.00 83.19 89 ARG A N 1
ATOM 715 C CA . ARG A 1 89 ? 14.634 -8.801 9.426 1.00 83.19 89 ARG A CA 1
ATOM 716 C C . ARG A 1 89 ? 15.847 -8.127 10.080 1.00 83.19 89 ARG A C 1
ATOM 718 O O . ARG A 1 89 ? 16.720 -8.828 10.598 1.00 83.19 89 ARG A O 1
ATOM 725 N N . ARG A 1 90 ? 15.886 -6.791 10.113 1.00 83.62 90 ARG A N 1
ATOM 726 C CA . ARG A 1 90 ? 16.964 -6.010 10.739 1.00 83.62 90 ARG A CA 1
ATOM 727 C C . ARG A 1 90 ? 16.962 -6.151 12.261 1.00 83.62 90 ARG A C 1
ATOM 729 O O . ARG A 1 90 ? 18.011 -6.434 12.835 1.00 83.62 90 ARG A O 1
ATOM 736 N N . VAL A 1 91 ? 15.797 -6.067 12.905 1.00 87.31 91 VAL A N 1
ATOM 737 C CA . VAL A 1 91 ? 15.635 -6.295 14.353 1.00 87.31 91 VAL A CA 1
ATOM 738 C C . VAL A 1 91 ? 16.078 -7.706 14.736 1.00 87.31 91 VAL A C 1
ATOM 740 O O . VAL A 1 91 ? 16.817 -7.881 15.704 1.00 87.31 91 VAL A O 1
ATOM 743 N N . ARG A 1 92 ? 15.692 -8.723 13.956 1.00 87.56 92 ARG A N 1
ATOM 744 C CA . ARG A 1 92 ? 16.116 -10.112 14.182 1.00 87.56 92 ARG A CA 1
ATOM 745 C C . ARG A 1 92 ? 17.635 -10.264 14.118 1.00 87.56 92 ARG A C 1
ATOM 747 O O . ARG A 1 92 ? 18.212 -10.969 14.942 1.00 87.56 92 ARG A O 1
ATOM 754 N N . HIS A 1 93 ? 18.277 -9.614 13.151 1.00 86.38 93 HIS A N 1
ATOM 755 C CA . HIS A 1 93 ? 19.728 -9.669 13.004 1.00 86.38 93 HIS A CA 1
ATOM 756 C C . HIS A 1 93 ? 20.443 -8.964 14.165 1.00 86.38 93 HIS A C 1
ATOM 758 O O . HIS A 1 93 ? 21.351 -9.540 14.755 1.00 86.38 93 HIS A O 1
ATOM 764 N N . ILE A 1 94 ? 19.962 -7.785 14.574 1.00 89.50 94 ILE A N 1
ATOM 765 C CA . ILE A 1 94 ? 20.480 -7.056 15.742 1.00 89.50 94 ILE A CA 1
ATOM 766 C C . ILE A 1 94 ? 20.356 -7.901 17.013 1.00 89.50 94 ILE A C 1
ATOM 768 O O . ILE A 1 94 ? 21.332 -8.045 17.741 1.00 89.50 94 ILE A O 1
ATOM 772 N N . ARG A 1 95 ? 19.195 -8.526 17.256 1.00 85.75 95 ARG A N 1
ATOM 773 C CA . ARG A 1 95 ? 18.996 -9.417 18.413 1.00 85.75 95 ARG A CA 1
ATOM 774 C C . ARG A 1 95 ? 20.001 -10.565 18.442 1.00 85.75 95 ARG A C 1
ATOM 776 O O . ARG A 1 95 ? 20.528 -10.866 19.503 1.00 85.75 95 ARG A O 1
ATOM 783 N N . ARG A 1 96 ? 20.293 -11.181 17.291 1.00 83.62 96 ARG A N 1
ATOM 784 C CA . ARG A 1 96 ? 21.292 -12.259 17.194 1.00 83.62 96 ARG A CA 1
ATOM 785 C C . ARG A 1 96 ? 22.702 -11.771 17.502 1.00 83.62 96 ARG A C 1
ATOM 787 O O . ARG A 1 96 ? 23.406 -12.422 18.261 1.00 83.62 96 ARG A O 1
ATOM 794 N N . VAL A 1 97 ? 23.097 -10.633 16.934 1.00 87.81 97 VAL A N 1
ATOM 795 C CA . VAL A 1 97 ? 24.429 -10.053 17.164 1.00 87.81 97 VAL A CA 1
ATOM 796 C C . VAL A 1 97 ? 24.602 -9.642 18.625 1.00 87.81 97 VAL A C 1
ATOM 798 O O . VAL A 1 97 ? 25.645 -9.916 19.208 1.00 87.81 97 VAL A O 1
ATOM 801 N N . LEU A 1 98 ? 23.583 -9.027 19.230 1.00 83.75 98 LEU A N 1
ATOM 802 C CA . LEU A 1 98 ? 23.612 -8.642 20.641 1.00 83.75 98 LEU A CA 1
ATOM 803 C C . LEU A 1 98 ? 23.639 -9.864 21.563 1.00 83.75 98 LEU A C 1
ATOM 805 O O . LEU A 1 98 ? 24.452 -9.895 22.476 1.00 83.75 98 LEU A O 1
ATOM 809 N N . ALA A 1 99 ? 22.826 -10.887 21.291 1.00 80.31 99 ALA A N 1
ATOM 810 C CA . ALA A 1 99 ? 22.835 -12.126 22.067 1.00 80.31 99 ALA A CA 1
ATOM 811 C C . ALA A 1 99 ? 24.187 -12.855 21.994 1.00 80.31 99 ALA A C 1
ATOM 813 O O . ALA A 1 99 ? 24.643 -13.382 22.997 1.00 80.31 99 ALA A O 1
ATOM 814 N N . ALA A 1 100 ? 24.855 -12.844 20.837 1.00 77.75 100 ALA A N 1
ATOM 815 C CA . ALA A 1 100 ? 26.187 -13.432 20.683 1.00 77.75 100 ALA A CA 1
ATOM 816 C C . ALA A 1 100 ? 27.307 -12.598 21.337 1.00 77.75 100 ALA A C 1
ATOM 818 O O . ALA A 1 100 ? 28.393 -13.116 21.580 1.00 77.75 100 ALA A O 1
ATOM 819 N N . ARG A 1 101 ? 27.069 -11.302 21.584 1.00 74.06 101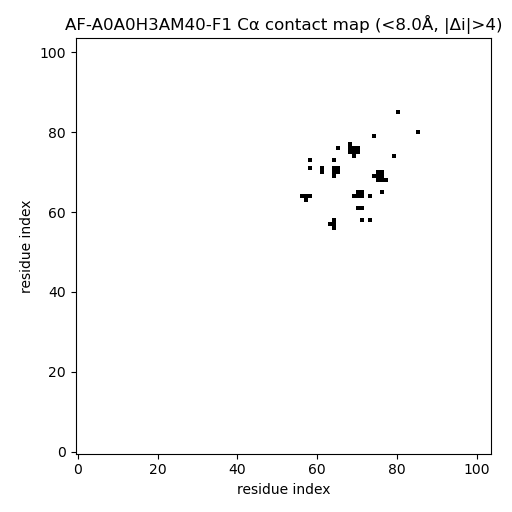 ARG A N 1
ATOM 820 C CA . ARG A 1 101 ? 28.039 -10.375 22.189 1.00 74.06 101 ARG A CA 1
ATOM 821 C C . ARG A 1 101 ? 27.951 -10.275 23.705 1.00 74.06 101 ARG A C 1
ATOM 823 O O . ARG A 1 101 ? 28.856 -9.691 24.290 1.00 74.06 101 ARG A O 1
ATOM 830 N N . ILE A 1 102 ? 26.884 -10.771 24.323 1.00 72.56 102 ILE A N 1
ATOM 831 C CA . ILE A 1 102 ? 26.773 -10.832 25.779 1.00 72.56 102 ILE A CA 1
ATOM 832 C C . ILE A 1 102 ? 27.411 -12.161 26.204 1.00 72.56 102 ILE A C 1
ATOM 834 O O . ILE A 1 102 ? 26.790 -13.200 25.980 1.00 72.56 102 ILE A O 1
ATOM 838 N N . PRO A 1 103 ? 28.636 -12.173 26.765 1.00 63.22 103 PRO A N 1
ATOM 839 C CA . PRO A 1 103 ? 29.111 -13.354 27.463 1.00 63.22 103 PRO A CA 1
ATOM 840 C C . PRO A 1 103 ? 28.223 -13.511 28.700 1.00 63.22 103 PRO A C 1
ATOM 842 O O . PRO A 1 103 ? 28.192 -12.631 29.560 1.00 63.22 103 PRO A O 1
ATOM 845 N N . THR A 1 104 ? 27.424 -14.571 28.723 1.00 58.97 104 THR A N 1
ATOM 846 C CA . THR A 1 104 ? 26.756 -15.046 29.941 1.00 58.97 104 THR A CA 1
ATOM 847 C C . THR A 1 104 ? 27.774 -15.621 30.904 1.00 58.97 104 THR A C 1
ATOM 849 O O . THR A 1 104 ? 28.645 -16.370 30.403 1.00 58.97 104 THR A O 1
#

pLDDT: mean 72.03, std 15.12, range [37.66, 94.0]

Secondary structure (DSSP, 8-state):
-----------------SS-HHHHHHHHHHHHHHHHHHHHHHHHHHHHHHHHHHHTS-TT-HHHHHHTTB-TTS-BSS-SS-HHHHHHHHHHHHHHHHHHHS--